Protein AF-A0A0D6T7Q0-F1 (afdb_monomer_lite)

Structure (mmCIF, N/CA/C/O backbone):
data_AF-A0A0D6T7Q0-F1
#
_entry.id   AF-A0A0D6T7Q0-F1
#
loop_
_atom_site.group_PDB
_atom_site.id
_atom_site.type_symbol
_atom_site.label_atom_id
_atom_site.label_alt_id
_atom_site.label_comp_id
_atom_site.label_asym_id
_atom_site.label_entity_id
_atom_site.label_seq_id
_atom_site.pdbx_PDB_ins_code
_atom_site.Cartn_x
_atom_site.Cartn_y
_atom_site.Cartn_z
_atom_site.occupancy
_atom_site.B_iso_or_equiv
_atom_site.auth_seq_id
_atom_site.auth_comp_id
_atom_site.auth_asym_id
_atom_site.auth_atom_id
_atom_site.pdbx_PDB_model_num
ATOM 1 N N . MET A 1 1 ? 18.314 2.056 6.785 1.00 60.19 1 MET A N 1
ATOM 2 C CA . MET A 1 1 ? 16.851 2.165 6.575 1.00 60.19 1 MET A CA 1
ATOM 3 C C . MET A 1 1 ? 16.579 3.385 5.703 1.00 60.19 1 MET A C 1
ATOM 5 O O . MET A 1 1 ? 17.162 4.422 5.984 1.00 60.19 1 MET A O 1
ATOM 9 N N . GLY A 1 2 ? 15.785 3.262 4.632 1.00 86.81 2 GLY A N 1
ATOM 10 C CA . GLY A 1 2 ? 15.501 4.366 3.697 1.00 86.81 2 GLY A CA 1
ATOM 11 C C . GLY A 1 2 ? 14.260 5.181 4.081 1.00 86.81 2 GLY A C 1
ATOM 12 O O . GLY A 1 2 ? 13.338 4.639 4.691 1.00 86.81 2 GLY A O 1
ATOM 13 N N . ILE A 1 3 ? 14.221 6.463 3.700 1.00 93.81 3 ILE A N 1
ATOM 14 C CA . ILE A 1 3 ? 13.134 7.403 4.039 1.00 93.81 3 ILE A CA 1
ATOM 15 C C . ILE A 1 3 ? 11.753 6.926 3.562 1.00 93.81 3 ILE A C 1
ATOM 17 O O . ILE A 1 3 ? 10.780 7.055 4.297 1.00 93.81 3 ILE A O 1
ATOM 21 N N . ALA A 1 4 ? 11.679 6.280 2.392 1.00 90.88 4 ALA A N 1
ATOM 22 C CA . ALA A 1 4 ? 10.433 5.748 1.837 1.00 90.88 4 ALA A CA 1
ATOM 23 C C . ALA A 1 4 ? 9.754 4.741 2.778 1.00 90.88 4 ALA A C 1
ATOM 25 O O . ALA A 1 4 ? 8.558 4.842 3.031 1.00 90.88 4 ALA A O 1
ATOM 26 N N . ARG A 1 5 ? 10.527 3.818 3.368 1.00 91.69 5 ARG A N 1
ATOM 27 C CA . ARG A 1 5 ? 9.999 2.824 4.316 1.00 91.69 5 ARG A CA 1
ATOM 28 C C . ARG A 1 5 ? 9.393 3.493 5.546 1.00 91.69 5 ARG A C 1
ATOM 30 O O . ARG A 1 5 ? 8.308 3.117 5.965 1.00 91.69 5 ARG A O 1
ATOM 37 N N . ARG A 1 6 ? 10.075 4.508 6.085 1.00 94.38 6 ARG A N 1
ATOM 38 C CA . ARG A 1 6 ? 9.612 5.227 7.276 1.00 94.38 6 ARG A CA 1
ATOM 39 C C . ARG A 1 6 ? 8.334 6.018 7.005 1.00 94.38 6 ARG A C 1
ATOM 41 O O . ARG A 1 6 ? 7.448 6.023 7.849 1.00 94.38 6 ARG A O 1
ATOM 48 N N . LEU A 1 7 ? 8.223 6.644 5.833 1.00 95.56 7 LEU A N 1
ATOM 49 C CA . LEU A 1 7 ? 6.996 7.332 5.426 1.00 95.56 7 LEU A CA 1
ATOM 50 C C . LEU A 1 7 ? 5.823 6.354 5.300 1.00 95.56 7 LEU A C 1
ATOM 52 O O . LEU A 1 7 ? 4.757 6.638 5.832 1.00 95.56 7 LEU A O 1
ATOM 56 N N . ILE A 1 8 ? 6.037 5.185 4.687 1.00 94.75 8 ILE A N 1
ATOM 57 C CA . ILE A 1 8 ? 5.000 4.147 4.574 1.00 94.75 8 ILE A CA 1
ATOM 58 C C . ILE A 1 8 ? 4.533 3.692 5.963 1.00 94.75 8 ILE A C 1
ATOM 60 O O . ILE A 1 8 ? 3.338 3.699 6.231 1.00 94.75 8 ILE A O 1
ATOM 64 N N . GLU A 1 9 ? 5.455 3.370 6.873 1.00 93.81 9 GLU A N 1
ATOM 65 C CA . GLU A 1 9 ? 5.114 2.944 8.241 1.00 93.81 9 GLU A CA 1
ATOM 66 C C . GLU A 1 9 ? 4.355 4.027 9.026 1.00 93.81 9 GLU A C 1
ATOM 68 O O . GLU A 1 9 ? 3.412 3.721 9.759 1.00 93.81 9 GLU A O 1
ATOM 73 N N . MET A 1 10 ? 4.728 5.300 8.858 1.00 95.44 10 MET A N 1
ATOM 74 C CA . MET A 1 10 ? 4.012 6.422 9.472 1.00 95.44 10 MET A CA 1
ATOM 75 C C . MET A 1 10 ? 2.586 6.544 8.925 1.00 95.44 10 MET A C 1
ATOM 77 O O . MET A 1 10 ? 1.648 6.690 9.707 1.00 95.44 10 MET A O 1
ATOM 81 N N . THR A 1 11 ? 2.405 6.442 7.606 1.00 95.56 11 THR A N 1
ATOM 82 C CA . THR A 1 11 ? 1.078 6.483 6.979 1.00 95.56 11 THR A CA 1
ATOM 83 C C . THR A 1 11 ? 0.216 5.291 7.395 1.00 95.56 11 THR A C 1
ATOM 85 O O . THR A 1 11 ? -0.959 5.473 7.693 1.00 95.56 11 THR A O 1
ATOM 88 N N . GLU A 1 12 ? 0.786 4.086 7.478 1.00 96.12 12 GLU A N 1
ATOM 89 C CA . GLU A 1 12 ? 0.088 2.885 7.960 1.00 96.12 12 GLU A CA 1
ATOM 90 C C . GLU A 1 12 ? -0.354 3.026 9.419 1.00 96.12 12 GLU A C 1
ATOM 92 O O . GLU A 1 12 ? -1.481 2.674 9.763 1.00 96.12 12 GLU A O 1
ATOM 97 N N . THR A 1 13 ? 0.513 3.576 10.272 1.00 95.06 13 THR A N 1
ATOM 98 C CA . THR A 1 13 ? 0.202 3.815 11.688 1.00 95.06 13 THR A CA 1
ATOM 99 C C . THR A 1 13 ? -0.944 4.811 11.836 1.00 95.06 13 THR A C 1
ATOM 101 O O . THR A 1 13 ? -1.880 4.574 12.599 1.00 95.06 13 THR A O 1
ATOM 104 N N . GLU A 1 14 ? -0.900 5.910 11.083 1.00 95.81 14 GLU A N 1
ATOM 105 C CA . GLU A 1 14 ? -1.955 6.921 11.111 1.00 95.81 14 GLU A CA 1
ATOM 106 C C . GLU A 1 14 ? -3.276 6.376 10.555 1.00 95.81 14 GLU A C 1
ATOM 108 O O . GLU A 1 14 ? -4.331 6.583 11.151 1.00 95.81 14 GLU A O 1
ATOM 113 N N . ALA A 1 15 ? -3.230 5.602 9.469 1.00 96.19 15 ALA A N 1
ATOM 114 C CA . ALA A 1 15 ? -4.412 4.944 8.928 1.00 96.19 15 ALA A CA 1
ATOM 115 C C . ALA A 1 15 ? -5.045 3.978 9.948 1.00 96.19 15 ALA A C 1
ATOM 117 O O . ALA A 1 15 ? -6.263 3.993 10.133 1.00 96.19 15 ALA A O 1
ATOM 118 N N . ALA A 1 16 ? -4.234 3.201 10.673 1.00 95.62 16 ALA A N 1
ATOM 119 C CA . ALA A 1 16 ? -4.721 2.323 11.735 1.00 95.62 16 ALA A CA 1
ATOM 120 C C . ALA A 1 16 ? -5.351 3.116 12.892 1.00 95.62 16 ALA A C 1
ATOM 122 O O . ALA A 1 16 ? -6.411 2.737 13.389 1.00 95.62 16 ALA A O 1
ATOM 123 N N . ARG A 1 17 ? -4.738 4.242 13.291 1.00 94.31 17 ARG A N 1
ATOM 124 C CA . ARG A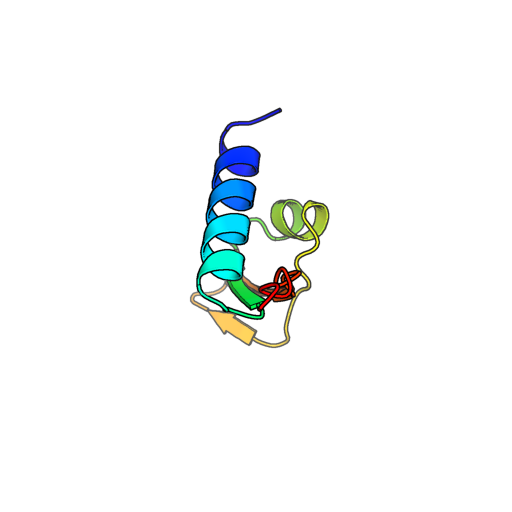 1 17 ? -5.264 5.152 14.326 1.00 94.31 17 ARG A CA 1
ATOM 125 C C . ARG A 1 17 ? -6.621 5.747 13.941 1.00 94.31 17 ARG A C 1
ATOM 127 O O . ARG A 1 17 ? -7.471 5.935 14.804 1.00 94.31 17 ARG A O 1
ATOM 134 N N . LEU A 1 18 ? -6.824 6.021 12.654 1.00 94.75 18 LEU A N 1
ATOM 135 C CA . LEU A 1 18 ? -8.091 6.503 12.095 1.00 94.75 18 LEU A CA 1
ATOM 136 C C . LEU A 1 18 ? -9.130 5.384 11.887 1.00 94.75 18 LEU A C 1
ATOM 138 O O . LEU A 1 18 ? -10.237 5.661 11.433 1.00 94.75 18 LEU A O 1
ATOM 142 N N . GLY A 1 19 ? -8.800 4.132 12.216 1.00 94.88 19 GLY A N 1
ATOM 143 C CA . GLY A 1 19 ? -9.715 2.996 12.110 1.00 94.88 19 GLY A CA 1
ATOM 144 C C . GLY A 1 19 ? -9.821 2.398 10.708 1.00 94.88 19 GLY A C 1
ATOM 145 O O . GLY A 1 19 ? -10.728 1.606 10.455 1.00 94.88 19 GLY A O 1
ATOM 146 N N . PHE A 1 20 ? -8.909 2.730 9.788 1.00 95.62 20 PHE A N 1
ATOM 147 C CA . PHE A 1 20 ? -8.866 2.066 8.488 1.00 95.62 20 PHE A CA 1
ATOM 148 C C . PHE A 1 20 ? -8.308 0.641 8.646 1.00 95.62 20 PHE A C 1
ATOM 150 O O . PHE A 1 20 ? -7.180 0.469 9.110 1.00 95.62 20 PHE A O 1
ATOM 157 N N . PRO A 1 21 ? -9.048 -0.404 8.231 1.00 95.31 21 PRO A N 1
ATOM 158 C CA . PRO A 1 21 ? -8.609 -1.791 8.399 1.00 95.31 21 PRO A CA 1
ATOM 159 C C . PRO A 1 21 ? -7.579 -2.231 7.354 1.00 95.31 21 PRO A C 1
ATOM 161 O O . PRO A 1 21 ? -6.987 -3.304 7.478 1.00 95.31 21 PRO A O 1
ATOM 164 N N . GLN A 1 22 ? -7.382 -1.440 6.299 1.00 96.88 22 GLN A N 1
ATOM 165 C CA . GLN A 1 22 ? -6.503 -1.768 5.184 1.00 96.88 22 GLN A CA 1
ATOM 166 C C . GLN A 1 22 ? -6.080 -0.519 4.404 1.00 96.88 22 GLN A C 1
ATOM 168 O O . GLN A 1 22 ? -6.820 0.462 4.350 1.00 96.88 22 GLN A O 1
ATOM 173 N N . VAL A 1 23 ? -4.917 -0.595 3.758 1.00 97.06 23 VAL A N 1
ATOM 174 C CA . VAL A 1 23 ? -4.387 0.420 2.835 1.00 97.06 23 VAL A CA 1
ATOM 175 C C . VAL A 1 23 ? -4.315 -0.174 1.438 1.00 97.06 23 VAL A C 1
ATOM 177 O O . VAL A 1 23 ? -3.876 -1.311 1.275 1.00 97.06 23 VAL A O 1
ATOM 180 N N . TRP A 1 24 ? -4.728 0.617 0.448 1.00 97.19 24 TRP A N 1
ATOM 181 C CA . TRP A 1 24 ? -4.680 0.283 -0.973 1.00 97.19 24 TRP A CA 1
ATOM 182 C C . TRP A 1 24 ? -3.789 1.282 -1.703 1.00 97.19 24 TRP A C 1
ATOM 184 O O . TRP A 1 24 ? -3.860 2.481 -1.432 1.00 97.19 24 TRP A O 1
ATOM 194 N N . LEU A 1 25 ? -2.978 0.803 -2.642 1.00 96.44 25 LEU A N 1
ATOM 195 C CA . LEU A 1 25 ? -2.144 1.642 -3.503 1.00 96.44 25 LEU A CA 1
ATOM 196 C C . LEU A 1 25 ? -1.959 0.991 -4.873 1.00 96.44 25 LEU A C 1
ATOM 198 O O . LEU A 1 25 ? -2.014 -0.228 -4.976 1.00 96.44 25 LEU A O 1
ATOM 202 N N . SER A 1 26 ? -1.734 1.786 -5.917 1.00 97.38 26 SER A N 1
ATOM 203 C CA . SER A 1 26 ? -1.138 1.291 -7.162 1.00 97.38 26 SER A CA 1
ATOM 204 C C . SER A 1 26 ? 0.377 1.472 -7.082 1.00 97.38 26 SER A C 1
ATOM 206 O O . SER A 1 26 ? 0.844 2.438 -6.470 1.00 97.38 26 SER A O 1
ATOM 208 N N . ALA A 1 27 ? 1.150 0.523 -7.611 1.00 94.81 27 ALA A N 1
ATOM 209 C CA . ALA A 1 27 ? 2.605 0.551 -7.493 1.00 94.81 27 ALA A CA 1
ATOM 210 C C . ALA A 1 27 ? 3.316 0.305 -8.825 1.00 94.81 27 ALA A C 1
ATOM 212 O O . ALA A 1 27 ? 3.326 -0.817 -9.321 1.00 94.81 27 ALA A O 1
ATOM 213 N N . ALA A 1 28 ? 4.069 1.299 -9.307 1.00 93.25 28 ALA A N 1
ATOM 214 C CA . ALA A 1 28 ? 5.080 1.101 -10.355 1.00 93.25 28 ALA A CA 1
ATOM 215 C C . ALA A 1 28 ? 6.203 0.121 -9.946 1.00 93.25 28 ALA A C 1
ATOM 217 O O . ALA A 1 28 ? 6.864 -0.467 -10.798 1.00 93.25 28 ALA A O 1
ATOM 218 N N . ALA A 1 29 ? 6.446 -0.046 -8.639 1.00 92.88 29 ALA A N 1
ATOM 219 C CA . ALA A 1 29 ? 7.491 -0.911 -8.083 1.00 92.88 29 ALA A CA 1
ATOM 220 C C . ALA A 1 29 ? 6.917 -1.897 -7.039 1.00 92.88 29 ALA A C 1
ATOM 222 O O . ALA A 1 29 ? 7.215 -1.772 -5.845 1.00 92.88 29 ALA A O 1
ATOM 223 N N . PRO A 1 30 ? 6.097 -2.883 -7.454 1.00 93.62 30 PRO A N 1
ATOM 224 C CA . PRO A 1 30 ? 5.337 -3.749 -6.542 1.00 93.62 30 PRO A CA 1
ATOM 225 C C . PRO A 1 30 ? 6.227 -4.547 -5.578 1.00 93.62 30 PRO A C 1
ATOM 227 O O . PRO A 1 30 ? 5.952 -4.607 -4.380 1.00 93.62 30 PRO A O 1
ATOM 230 N N . MET A 1 31 ? 7.384 -5.020 -6.051 1.00 94.62 31 MET A N 1
ATOM 231 C CA . MET A 1 31 ? 8.378 -5.756 -5.253 1.00 94.62 31 MET A CA 1
ATOM 232 C C . MET A 1 31 ? 8.853 -5.010 -3.991 1.00 94.62 31 MET A C 1
ATOM 234 O O . MET A 1 31 ? 9.324 -5.630 -3.036 1.00 94.62 31 MET A O 1
ATOM 238 N N . MET A 1 32 ? 8.791 -3.671 -3.971 1.00 93.38 32 MET A N 1
ATOM 239 C CA . MET A 1 32 ? 9.120 -2.887 -2.777 1.00 93.38 32 MET A CA 1
ATOM 240 C C . MET A 1 32 ? 8.032 -3.019 -1.707 1.00 93.38 32 MET A C 1
ATOM 242 O O . MET A 1 32 ? 8.349 -3.162 -0.526 1.00 93.38 32 MET A O 1
ATOM 246 N N . TYR A 1 33 ? 6.767 -2.976 -2.118 1.00 95.69 33 TYR A N 1
ATOM 247 C CA . TYR A 1 33 ? 5.610 -3.029 -1.229 1.00 95.69 33 TYR A CA 1
ATOM 248 C C . TYR A 1 33 ? 5.320 -4.456 -0.754 1.00 95.69 33 TYR A C 1
ATOM 250 O O . TYR A 1 33 ? 4.950 -4.642 0.405 1.00 95.69 33 TYR A O 1
ATOM 258 N N . GLU A 1 34 ? 5.601 -5.475 -1.570 1.00 96.06 34 GLU A N 1
ATOM 259 C CA . GLU A 1 34 ? 5.559 -6.884 -1.146 1.00 96.06 34 GLU A CA 1
ATOM 260 C C . GLU A 1 34 ? 6.452 -7.141 0.076 1.00 96.06 34 GLU A C 1
ATOM 262 O O . GLU A 1 34 ? 6.021 -7.738 1.062 1.00 96.06 34 GLU A O 1
ATOM 267 N N . LYS A 1 35 ? 7.672 -6.582 0.088 1.00 94.25 35 LYS A N 1
ATOM 268 C CA . LYS A 1 35 ? 8.597 -6.653 1.241 1.00 94.25 35 LYS A CA 1
ATOM 269 C C . LYS A 1 35 ? 8.071 -5.950 2.497 1.00 94.25 35 LYS A C 1
ATOM 271 O O . LYS A 1 35 ? 8.617 -6.145 3.582 1.00 94.25 35 LYS A O 1
ATOM 276 N N . LEU A 1 36 ? 7.048 -5.109 2.359 1.00 93.81 36 LEU A N 1
ATOM 277 C CA . LEU A 1 36 ? 6.364 -4.421 3.455 1.00 93.81 36 LEU A CA 1
ATOM 278 C C . LEU A 1 36 ? 5.039 -5.098 3.834 1.00 93.81 36 LEU A C 1
ATOM 280 O O . LEU A 1 36 ? 4.337 -4.595 4.710 1.00 93.81 36 LEU A O 1
ATOM 284 N N . GLY A 1 37 ? 4.716 -6.240 3.222 1.00 95.81 37 GLY A N 1
ATOM 285 C CA . GLY A 1 37 ? 3.532 -7.041 3.524 1.00 95.81 37 GLY A CA 1
ATOM 286 C C . GLY A 1 37 ? 2.292 -6.685 2.705 1.00 95.81 37 GLY A C 1
ATOM 287 O O . GLY A 1 37 ? 1.215 -7.186 3.022 1.00 95.81 37 GLY A O 1
ATOM 288 N N . TYR A 1 38 ? 2.417 -5.847 1.671 1.00 97.81 38 TYR A N 1
ATOM 289 C CA . TYR A 1 38 ? 1.337 -5.664 0.703 1.00 97.81 38 TYR A CA 1
ATOM 290 C C . TYR A 1 38 ? 1.202 -6.912 -0.168 1.00 97.81 38 TYR A C 1
ATOM 292 O O . TYR A 1 38 ? 2.194 -7.542 -0.526 1.00 97.81 38 TYR A O 1
ATOM 300 N N . GLN A 1 39 ? -0.032 -7.253 -0.510 1.00 97.94 39 GLN A N 1
ATOM 301 C CA . GLN A 1 39 ? -0.374 -8.343 -1.411 1.00 97.94 39 GLN A CA 1
ATOM 302 C C . GLN A 1 39 ? -0.927 -7.755 -2.711 1.00 97.94 39 GLN A C 1
ATOM 304 O O . GLN A 1 39 ? -1.691 -6.785 -2.644 1.00 97.94 39 GLN A O 1
ATOM 309 N N . PRO A 1 40 ? -0.557 -8.294 -3.883 1.00 96.88 40 PRO A N 1
ATOM 310 C CA . PRO A 1 40 ? -1.179 -7.895 -5.137 1.00 96.88 40 PRO A CA 1
ATOM 311 C C . PRO A 1 40 ? -2.664 -8.278 -5.144 1.00 96.88 40 PRO A C 1
ATOM 313 O O . PRO A 1 40 ? -3.101 -9.183 -4.431 1.00 96.88 40 PRO A O 1
ATOM 316 N N . THR A 1 41 ? -3.434 -7.568 -5.957 1.00 97.25 41 THR A N 1
ATOM 317 C CA . THR A 1 41 ? -4.850 -7.847 -6.219 1.00 97.25 41 THR A CA 1
ATOM 318 C C . THR A 1 41 ? -5.056 -8.080 -7.712 1.00 97.25 41 THR A C 1
ATOM 320 O O . THR A 1 41 ? -4.156 -7.812 -8.504 1.00 97.25 41 THR A O 1
ATOM 323 N N . ASP A 1 42 ? -6.252 -8.513 -8.108 1.00 96.88 42 ASP A N 1
ATOM 324 C CA . ASP A 1 42 ? -6.608 -8.702 -9.524 1.00 96.88 42 ASP A CA 1
ATOM 325 C C . ASP A 1 42 ? -6.920 -7.375 -10.252 1.00 96.88 42 ASP A C 1
ATOM 327 O O . ASP A 1 42 ? -7.387 -7.371 -11.391 1.00 96.88 42 ASP A O 1
ATOM 331 N N . HIS A 1 43 ? -6.712 -6.230 -9.590 1.00 96.81 43 HIS A N 1
ATOM 332 C CA . HIS A 1 43 ? -6.989 -4.906 -10.135 1.00 96.81 43 HIS A CA 1
ATOM 333 C C . HIS A 1 43 ? -5.715 -4.196 -10.596 1.00 96.81 43 HIS A C 1
ATOM 335 O O . HIS A 1 43 ? -4.665 -4.264 -9.956 1.00 96.81 43 HIS A O 1
ATOM 341 N N . GLU A 1 44 ? -5.858 -3.400 -11.654 1.00 97.19 44 GLU A N 1
ATOM 342 C CA . GLU A 1 44 ? -4.832 -2.480 -12.135 1.00 97.19 44 GLU A CA 1
ATOM 343 C C . GLU A 1 44 ? -5.370 -1.051 -12.187 1.00 97.19 44 GLU A C 1
ATOM 345 O O . GLU A 1 44 ? -6.563 -0.810 -12.398 1.00 97.19 44 GLU A O 1
ATOM 350 N N . LYS A 1 45 ? -4.476 -0.078 -12.016 1.00 96.38 45 LYS A N 1
ATOM 351 C CA . LYS A 1 45 ? -4.782 1.344 -12.155 1.00 96.38 45 LYS A CA 1
ATOM 352 C C . LYS A 1 45 ? -3.654 2.027 -12.915 1.00 96.38 45 LYS A C 1
ATOM 354 O O . LYS A 1 45 ? -2.510 1.978 -12.490 1.00 96.38 45 LYS A O 1
ATOM 359 N N . HIS A 1 46 ? -3.979 2.668 -14.038 1.00 94.56 46 HIS A N 1
ATOM 360 C CA . HIS A 1 46 ? -2.998 3.325 -14.918 1.00 94.56 46 HIS A CA 1
ATOM 361 C C . HIS A 1 46 ? -1.838 2.409 -15.368 1.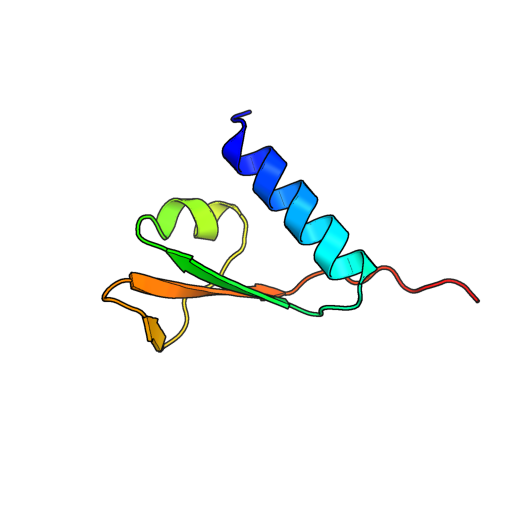00 94.56 46 HIS A C 1
ATOM 363 O O . HIS A 1 46 ? -0.724 2.880 -15.564 1.00 94.56 46 HIS A O 1
ATOM 369 N N . GLY A 1 47 ? -2.102 1.108 -15.543 1.00 94.25 47 GLY A N 1
ATOM 370 C CA . GLY A 1 47 ? -1.087 0.113 -15.916 1.00 94.25 47 GLY A CA 1
ATOM 371 C C . GLY A 1 47 ? -0.197 -0.354 -14.759 1.00 94.25 47 GLY A C 1
ATOM 372 O O . GLY A 1 47 ? 0.780 -1.058 -14.991 1.00 94.25 47 GLY A O 1
ATOM 373 N N . GLU A 1 48 ? -0.515 0.030 -13.521 1.00 96.62 48 GLU A N 1
ATOM 374 C CA . GLU A 1 48 ? 0.171 -0.434 -12.318 1.00 96.62 48 GLU A CA 1
ATOM 375 C C . GLU A 1 48 ? -0.701 -1.432 -11.541 1.00 96.62 48 GLU A C 1
ATOM 377 O O . GLU A 1 48 ? -1.908 -1.194 -11.392 1.00 96.62 48 GLU A O 1
ATOM 382 N N . PRO A 1 49 ? -0.118 -2.503 -10.971 1.00 97.25 49 PRO A N 1
ATOM 383 C CA . PRO A 1 49 ? -0.842 -3.411 -10.093 1.00 97.25 49 PRO A CA 1
ATOM 384 C C . PRO A 1 49 ? -1.318 -2.680 -8.839 1.00 97.25 49 PRO A C 1
ATOM 386 O O . PRO A 1 49 ? -0.567 -1.936 -8.195 1.00 97.25 49 PRO A O 1
ATOM 389 N N . VAL A 1 50 ? -2.572 -2.924 -8.468 1.00 98.06 50 VAL A N 1
ATOM 390 C CA . VAL A 1 50 ? -3.126 -2.476 -7.193 1.00 98.06 50 VAL A CA 1
ATOM 391 C C . VAL A 1 50 ? -2.757 -3.487 -6.114 1.00 98.06 50 VAL A C 1
ATOM 393 O O . VAL A 1 50 ? -2.953 -4.693 -6.269 1.00 98.06 50 VAL A O 1
ATOM 396 N N . MET A 1 51 ? -2.239 -2.981 -5.001 1.00 98.25 51 MET A N 1
ATOM 397 C CA . MET A 1 51 ? -1.784 -3.757 -3.858 1.00 98.25 51 MET A CA 1
ATOM 398 C C . MET A 1 51 ? -2.531 -3.348 -2.591 1.00 98.25 51 MET A C 1
ATOM 400 O O . MET A 1 51 ? -2.884 -2.180 -2.410 1.00 98.25 51 MET A O 1
ATOM 404 N N . VAL A 1 52 ? -2.728 -4.307 -1.689 1.00 98.12 52 VAL A N 1
ATOM 405 C CA . VAL A 1 52 ? -3.459 -4.122 -0.433 1.00 98.12 52 VAL A CA 1
ATOM 406 C C . VAL A 1 52 ? -2.678 -4.665 0.757 1.00 98.12 52 VAL A C 1
ATOM 408 O O . VAL A 1 52 ? -2.061 -5.726 0.682 1.00 98.12 52 VAL A O 1
ATOM 411 N N . LYS A 1 53 ? -2.736 -3.968 1.891 1.00 97.94 53 LYS A N 1
ATOM 412 C CA . LYS A 1 53 ? -2.224 -4.455 3.177 1.00 97.94 53 LYS A CA 1
ATOM 413 C C . LYS A 1 53 ? -3.277 -4.274 4.258 1.00 97.94 53 LYS A C 1
ATOM 415 O O . LYS A 1 53 ? -3.814 -3.180 4.414 1.00 97.94 53 LYS A O 1
ATOM 420 N N . ARG A 1 54 ? -3.550 -5.331 5.028 1.00 97.12 54 ARG A N 1
ATOM 421 C CA . ARG A 1 54 ? -4.381 -5.241 6.237 1.00 97.12 54 ARG A CA 1
ATOM 422 C C . ARG A 1 54 ? -3.583 -4.605 7.369 1.00 97.12 54 ARG A C 1
ATOM 424 O O . ARG A 1 54 ? -2.426 -4.962 7.583 1.00 97.12 54 ARG A O 1
ATOM 431 N N . LEU A 1 55 ? -4.210 -3.683 8.087 1.00 95.31 55 LEU A N 1
ATOM 432 C CA . LEU A 1 55 ? -3.607 -2.997 9.221 1.00 95.31 55 LEU A CA 1
ATOM 433 C C . LEU A 1 55 ? -4.040 -3.640 10.537 1.00 95.31 55 LEU A C 1
ATOM 435 O 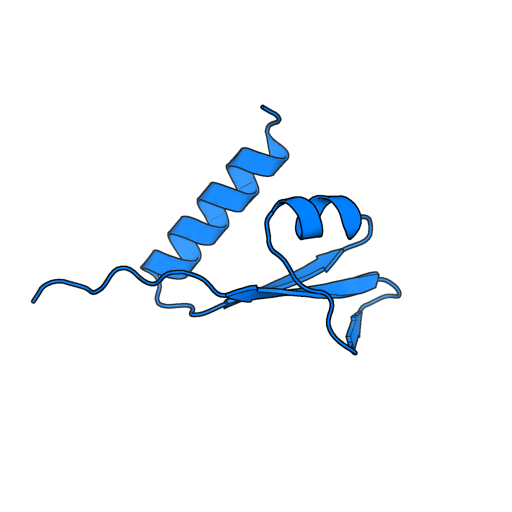O . LEU A 1 55 ? -5.191 -4.043 10.707 1.00 95.31 55 LEU A O 1
ATOM 439 N N . SER A 1 56 ? -3.116 -3.688 11.492 1.00 88.75 56 SER A N 1
ATOM 440 C CA . SER A 1 56 ? -3.442 -4.009 12.879 1.00 88.75 56 SER A CA 1
ATOM 441 C C . SER A 1 56 ? -4.044 -2.771 13.531 1.00 88.75 56 SER A C 1
ATOM 443 O O . SER A 1 56 ? -3.317 -1.837 13.861 1.00 88.75 56 SER A O 1
ATOM 445 N N . ILE A 1 57 ? -5.364 -2.754 13.709 1.00 82.81 57 ILE A N 1
ATOM 446 C CA . ILE A 1 57 ? -6.038 -1.674 14.434 1.00 82.81 57 ILE A CA 1
ATOM 447 C C . ILE A 1 57 ? -5.803 -1.900 15.935 1.00 82.81 57 ILE A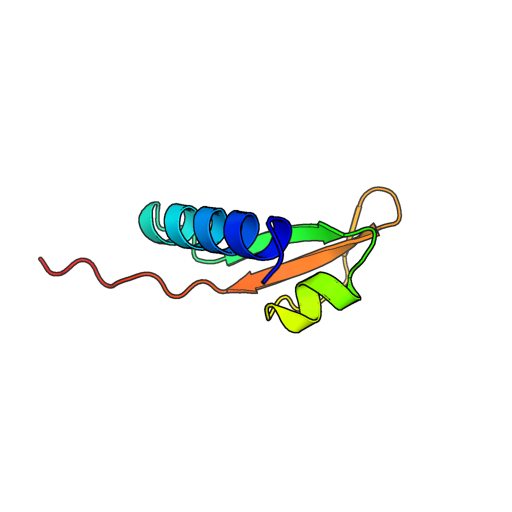 C 1
ATOM 449 O O . ILE A 1 57 ? -6.191 -2.955 16.452 1.00 82.81 57 ILE A O 1
ATOM 453 N N . PRO A 1 58 ? -5.168 -0.955 16.654 1.00 72.31 58 PRO A N 1
ATOM 454 C CA . PRO A 1 58 ? -5.076 -1.035 18.103 1.00 72.31 58 PRO A CA 1
ATOM 455 C C . PRO A 1 58 ? -6.495 -1.052 18.671 1.00 72.31 58 PRO A C 1
ATOM 457 O O . PRO A 1 58 ? -7.294 -0.170 18.359 1.00 72.31 58 PRO A O 1
ATOM 460 N N . LYS A 1 59 ? -6.829 -2.053 19.492 1.00 67.00 59 LYS A N 1
ATOM 461 C CA . LYS A 1 59 ? -8.082 -2.010 20.250 1.00 67.00 59 LYS A CA 1
ATOM 462 C C . LYS A 1 59 ? -8.011 -0.775 21.144 1.00 67.00 59 LYS A C 1
ATOM 464 O O . LYS A 1 59 ? -7.122 -0.705 21.992 1.00 67.00 59 LYS A O 1
ATOM 469 N N . LEU A 1 60 ? -8.897 0.193 20.918 1.00 59.72 60 LEU A N 1
ATOM 470 C CA . LEU A 1 60 ? -9.115 1.269 21.877 1.00 59.72 60 LEU A CA 1
ATOM 471 C C . LEU A 1 60 ? -9.518 0.579 23.186 1.00 59.72 60 LEU A C 1
ATOM 473 O O . LEU A 1 60 ? -10.462 -0.208 23.198 1.00 59.72 60 LEU A O 1
ATOM 477 N N . GLN A 1 61 ? -8.704 0.744 24.227 1.00 52.09 61 GLN A N 1
ATOM 478 C CA . GLN A 1 61 ? -9.103 0.358 25.575 1.00 52.09 61 GLN A CA 1
ATOM 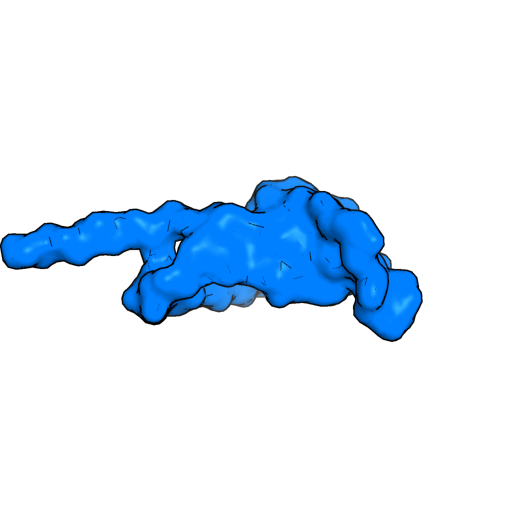479 C C . GLN A 1 61 ? -10.117 1.411 26.028 1.00 52.09 61 GLN A C 1
ATOM 481 O O . GLN A 1 61 ? -9.802 2.600 25.951 1.00 52.09 61 GLN A O 1
ATOM 486 N N . AS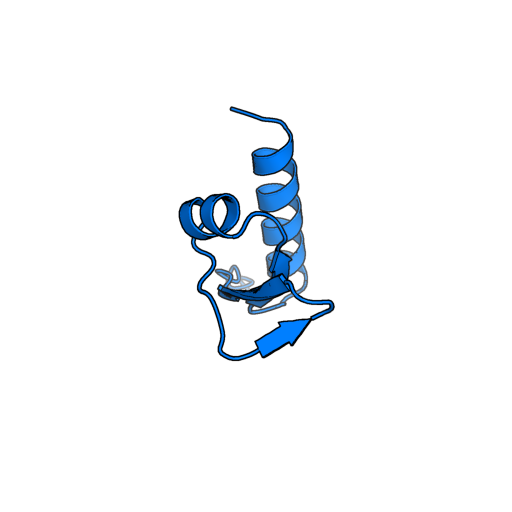P A 1 62 ? -11.321 0.956 26.380 1.00 50.94 62 ASP A N 1
ATOM 487 C CA . ASP A 1 62 ? -12.400 1.779 26.944 1.00 50.94 62 ASP A CA 1
ATOM 488 C C . ASP A 1 62 ? -11.986 2.436 28.272 1.00 50.94 62 ASP A C 1
ATOM 490 O O . ASP A 1 62 ? -11.272 1.773 29.067 1.00 50.94 62 ASP A O 1
#

Secondary structure (DSSP, 8-state):
--HHHHHHHHHHHHHHHTT-SEEEEE-SSHHHHHTTT-EEEEEEETTEEEEEEE--------

Sequence (62 aa):
MGIARRLIEMTETEAARLGFPQVWLSAAAPMMYEKLGYQPTDHEKHGEPVMVKRLSIPKLQD

Foldseek 3Di:
DDPVLVVVVVVLVVCLQVVNQKDKDFDPCVVVVVVVVWDFDPDHDPNTTMTMHTHDRPPPDD

pLDDT: mean 91.74, std 10.85, range [50.94, 98.25]

Radius of gyration: 12.68 Å; chains: 1; bounding box: 29×16×43 Å